Protein AF-A0A2N0NI11-F1 (afdb_monomer)

pLDDT: mean 84.6, std 10.38, range [41.5, 95.44]

Foldseek 3Di:
DDDDDPPDALVNVCVVPVPAWDADPSWIAGPQQRDTWDPPDPVRVVCCCVDPSNVVSVVVVVVVVVVVVVVVVVVVVVVVVVVVVVVVVVVVVVCCVPVVVVVVVVVVVVVCVVCPPFDKDWDWDWDADPVRDIDIDIWIDHPNDTD

Mean predicted aligned error: 16.51 Å

Secondary structure (DSSP, 8-state):
---------HHHHHHHTTTTEEEETTEEEETTT--EE-TTSHHHHHHHHHSHHHHHHHHHHHHHHHHHHHHHHHHHHHHHHHHHHHHHHHHHHHHHHHHHHHHHHHHHHHHHHHHTT---EEEEEEEE-TTS-EEEEEEEEETTEE-

Solvent-accessible surface area (backbone atoms only — not comparable to full-atom values): 8684 Å² total; per-residue (Å²): 132,85,79,82,77,78,86,79,51,63,65,58,54,36,68,77,38,61,93,49,38,48,76,56,96,86,39,41,29,33,72,64,73,71,43,80,48,67,65,90,42,67,66,55,50,52,49,48,69,68,29,69,67,43,51,50,39,49,50,55,52,52,50,53,52,52,52,53,52,51,50,54,52,53,52,52,48,54,53,51,51,54,53,50,52,52,52,52,53,54,52,51,52,51,44,56,66,59,49,46,54,59,51,48,51,52,52,49,51,50,51,49,63,70,48,55,99,50,87,68,49,76,48,78,46,81,48,66,48,100,81,75,43,85,39,79,48,78,42,49,34,47,94,91,44,78,101

Structure (mmCIF, N/CA/C/O backbone):
data_AF-A0A2N0NI11-F1
#
_entry.id   AF-A0A2N0NI11-F1
#
loop_
_atom_site.group_PDB
_atom_site.id
_atom_site.type_symbol
_atom_site.label_atom_id
_atom_site.label_alt_id
_atom_site.label_comp_id
_atom_site.label_asym_id
_atom_site.label_entity_id
_atom_site.label_seq_id
_atom_site.pdbx_PDB_ins_code
_atom_site.Cartn_x
_atom_site.Cartn_y
_atom_site.Cartn_z
_atom_site.occupancy
_atom_site.B_iso_or_equiv
_atom_site.auth_seq_id
_atom_site.auth_comp_id
_atom_site.auth_asym_id
_atom_site.auth_atom_id
_atom_site.pdbx_PDB_model_num
ATOM 1 N N . MET A 1 1 ? 55.320 2.701 -45.768 1.00 41.50 1 MET A N 1
ATOM 2 C CA . MET A 1 1 ? 54.994 1.497 -44.966 1.00 41.50 1 MET A CA 1
ATOM 3 C C . MET A 1 1 ? 53.488 1.266 -44.991 1.00 41.50 1 MET A C 1
ATOM 5 O O . MET A 1 1 ? 52.770 2.219 -44.700 1.00 41.50 1 MET A O 1
ATOM 9 N N . PRO A 1 2 ? 52.981 0.073 -45.345 1.00 45.03 2 PRO A N 1
ATOM 10 C CA . PRO A 1 2 ? 51.548 -0.184 -45.300 1.00 45.03 2 PRO A CA 1
ATOM 11 C C . PRO A 1 2 ? 51.113 -0.324 -43.837 1.00 45.03 2 PRO A C 1
ATOM 13 O O . PRO A 1 2 ? 51.653 -1.141 -43.091 1.00 45.03 2 PRO A O 1
ATOM 16 N N . LYS A 1 3 ? 50.157 0.504 -43.402 1.00 49.84 3 LYS A N 1
ATOM 17 C CA . LYS A 1 3 ? 49.556 0.408 -42.065 1.00 49.84 3 LYS A CA 1
ATOM 18 C C . LYS A 1 3 ? 48.827 -0.937 -41.963 1.00 49.84 3 LYS A C 1
ATOM 20 O O . LYS A 1 3 ? 47.835 -1.136 -42.660 1.00 49.84 3 LYS A O 1
ATOM 25 N N . LYS A 1 4 ? 49.306 -1.850 -41.107 1.00 47.53 4 LYS A N 1
ATOM 26 C CA . LYS A 1 4 ? 48.596 -3.093 -40.755 1.00 47.53 4 LYS A CA 1
ATOM 27 C C . LYS A 1 4 ? 47.184 -2.729 -40.281 1.00 47.53 4 LYS A C 1
ATOM 29 O O . LYS A 1 4 ? 47.028 -2.077 -39.249 1.00 47.53 4 LYS A O 1
ATOM 34 N N . GLN A 1 5 ? 46.166 -3.097 -41.054 1.00 55.72 5 GLN A N 1
ATOM 35 C CA . GLN A 1 5 ? 44.772 -2.868 -40.686 1.00 55.72 5 GLN A CA 1
ATOM 36 C C . GLN A 1 5 ? 44.417 -3.816 -39.534 1.00 55.72 5 GLN A C 1
ATOM 38 O O . GLN A 1 5 ? 44.482 -5.033 -39.688 1.00 55.72 5 GLN A O 1
ATOM 43 N N . LYS A 1 6 ? 44.080 -3.264 -38.359 1.00 58.31 6 LYS A N 1
ATOM 44 C CA . LYS A 1 6 ? 43.499 -4.038 -37.252 1.00 58.31 6 LYS A CA 1
ATOM 45 C C . LYS A 1 6 ? 42.210 -4.686 -37.760 1.00 58.31 6 LYS A C 1
ATOM 47 O O . LYS A 1 6 ? 41.288 -3.974 -38.150 1.00 58.31 6 LYS A O 1
ATOM 52 N N . THR A 1 7 ? 42.142 -6.012 -37.738 1.00 57.16 7 THR A 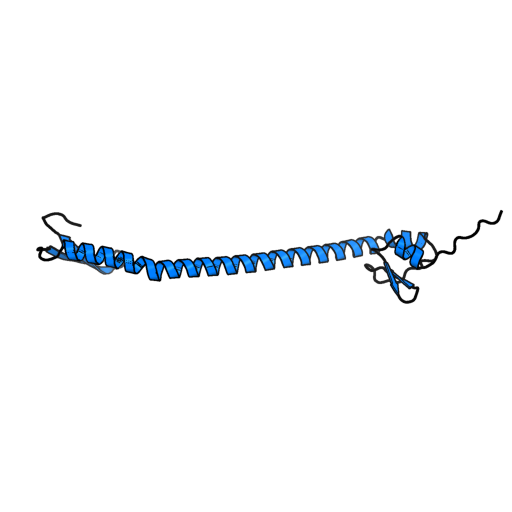N 1
ATOM 53 C CA . THR A 1 7 ? 40.926 -6.783 -38.012 1.00 57.16 7 THR A CA 1
ATOM 54 C C . THR A 1 7 ? 39.908 -6.515 -36.908 1.00 57.16 7 THR A C 1
ATOM 56 O O . THR A 1 7 ? 39.932 -7.146 -35.855 1.00 57.16 7 THR A O 1
ATOM 59 N N . SER A 1 8 ? 39.047 -5.519 -37.113 1.00 67.12 8 SER A N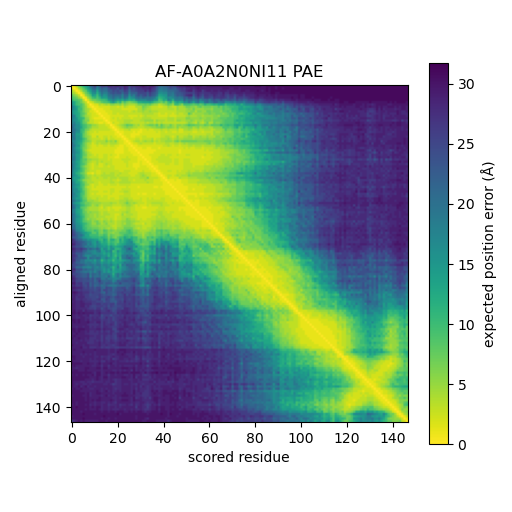 1
ATOM 60 C CA . SER A 1 8 ? 37.891 -5.276 -36.252 1.00 67.12 8 SER A CA 1
ATOM 61 C C . SER A 1 8 ? 36.874 -6.401 -36.429 1.00 67.12 8 SER A C 1
ATOM 63 O O . SER A 1 8 ? 36.586 -6.784 -37.562 1.00 67.12 8 S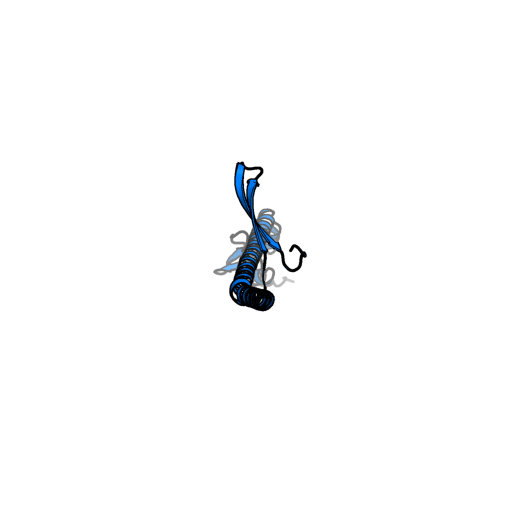ER A O 1
ATOM 65 N N . SER A 1 9 ? 36.310 -6.889 -35.326 1.00 83.38 9 SER A N 1
ATOM 66 C CA . SER A 1 9 ? 35.186 -7.835 -35.297 1.00 83.38 9 SER A CA 1
ATOM 67 C C . SER A 1 9 ? 33.921 -7.167 -34.744 1.00 83.38 9 SER A C 1
ATOM 69 O O . SER A 1 9 ? 34.011 -6.129 -34.082 1.00 83.38 9 SER A O 1
ATOM 71 N N . VAL A 1 10 ? 32.749 -7.779 -34.949 1.00 84.56 10 VAL A N 1
ATOM 72 C CA . VAL A 1 10 ? 31.464 -7.336 -34.359 1.00 84.56 10 VAL A CA 1
ATOM 73 C C . VAL A 1 10 ? 31.607 -7.141 -32.846 1.00 84.56 10 VAL A C 1
ATOM 75 O O . VAL A 1 10 ? 31.226 -6.109 -32.293 1.00 84.56 10 VAL A O 1
ATOM 78 N N . PHE A 1 11 ? 32.258 -8.106 -32.191 1.00 86.25 11 PHE A N 1
ATOM 79 C CA . PHE A 1 11 ? 32.511 -8.110 -30.753 1.00 86.25 11 PHE A CA 1
ATOM 80 C C . PHE A 1 11 ? 33.395 -6.951 -30.288 1.00 86.25 11 PHE A C 1
ATOM 82 O O . PHE A 1 11 ? 33.266 -6.505 -29.153 1.00 86.25 11 PHE A O 1
ATOM 89 N N . THR A 1 12 ? 34.251 -6.415 -31.167 1.00 87.88 12 THR A N 1
ATOM 90 C CA . THR A 1 12 ? 35.046 -5.217 -30.858 1.00 87.88 12 THR A CA 1
ATOM 91 C C . THR A 1 12 ? 34.125 -4.021 -30.612 1.00 87.88 12 THR A C 1
ATOM 93 O O . THR A 1 12 ? 34.302 -3.304 -29.635 1.00 87.88 12 THR A O 1
ATOM 96 N N . ARG A 1 13 ? 33.103 -3.832 -31.459 1.00 86.31 13 ARG A N 1
ATOM 97 C CA . ARG A 1 13 ? 32.121 -2.746 -31.301 1.00 86.31 13 ARG A CA 1
ATOM 98 C C . ARG A 1 13 ? 31.152 -3.002 -30.161 1.00 86.31 13 ARG A C 1
ATOM 100 O O . ARG A 1 13 ? 30.856 -2.082 -29.417 1.00 86.31 13 ARG A O 1
ATOM 107 N N . TYR A 1 14 ? 30.701 -4.238 -29.987 1.00 89.06 14 TYR A N 1
ATOM 108 C CA . TYR A 1 14 ? 29.877 -4.598 -28.836 1.00 89.06 14 TYR A CA 1
ATOM 109 C C . TYR A 1 14 ? 30.581 -4.275 -27.508 1.00 89.06 14 TYR A C 1
ATOM 111 O O . TYR A 1 14 ? 30.000 -3.603 -26.663 1.00 89.06 14 TYR A O 1
ATOM 119 N N . ASN A 1 15 ? 31.853 -4.657 -27.350 1.00 87.31 15 ASN A N 1
ATOM 120 C CA . ASN A 1 15 ? 32.603 -4.372 -26.124 1.00 87.31 15 ASN A CA 1
ATOM 121 C C . ASN A 1 15 ? 32.846 -2.873 -25.893 1.00 87.31 15 ASN A C 1
ATOM 123 O O . ASN A 1 15 ? 32.909 -2.452 -24.742 1.00 87.31 15 ASN A O 1
ATOM 127 N N . GLU A 1 16 ? 32.968 -2.066 -26.953 1.00 88.19 16 GLU A N 1
ATOM 128 C CA . GLU A 1 16 ? 33.080 -0.603 -26.840 1.00 88.19 16 GLU A CA 1
ATOM 129 C C . GLU A 1 16 ? 31.783 0.053 -26.314 1.00 88.19 16 GLU A C 1
ATOM 131 O O . GLU A 1 16 ? 31.848 1.129 -25.725 1.00 88.19 16 GLU A O 1
ATOM 136 N N . TYR A 1 17 ? 30.618 -0.585 -26.491 1.00 86.56 17 TYR A N 1
ATOM 137 C CA . TYR A 1 17 ? 29.293 -0.013 -26.197 1.00 86.56 17 TYR A CA 1
ATOM 138 C C . TYR A 1 17 ? 28.343 -1.059 -25.570 1.00 86.56 17 TYR A C 1
ATOM 140 O O . TYR A 1 17 ? 27.207 -1.244 -26.019 1.00 86.56 17 TYR A O 1
ATOM 148 N N . LYS A 1 18 ? 28.826 -1.756 -24.534 1.00 81.38 18 LYS A N 1
ATOM 149 C CA . LYS A 1 18 ? 28.223 -2.973 -23.954 1.00 81.38 18 LYS A CA 1
ATOM 150 C C . LYS A 1 18 ? 26.755 -2.835 -23.518 1.00 81.38 18 LYS A C 1
ATOM 152 O O . LYS A 1 18 ? 26.005 -3.798 -23.607 1.00 81.38 18 LYS A O 1
ATOM 157 N N . ASP A 1 19 ? 26.333 -1.639 -23.110 1.00 85.56 19 ASP A N 1
ATOM 158 C CA . ASP A 1 19 ? 24.973 -1.378 -22.608 1.00 85.56 19 ASP A CA 1
ATOM 159 C C . ASP A 1 19 ? 23.994 -0.894 -23.695 1.00 85.56 19 ASP A C 1
ATOM 161 O O . ASP A 1 19 ? 22.815 -0.645 -23.429 1.00 85.56 19 ASP A O 1
ATOM 165 N N . ILE A 1 20 ? 24.479 -0.718 -24.928 1.00 89.25 20 ILE A N 1
ATOM 166 C CA . ILE A 1 20 ? 23.713 -0.129 -26.035 1.00 89.25 20 ILE A CA 1
ATOM 167 C C . ILE A 1 20 ? 23.348 -1.165 -27.090 1.00 89.25 20 ILE A C 1
ATOM 169 O O . ILE A 1 20 ? 22.243 -1.118 -27.644 1.00 89.25 20 ILE A O 1
ATOM 173 N N . PHE A 1 21 ? 24.259 -2.095 -27.366 1.00 93.56 21 PHE A N 1
ATOM 174 C CA . PHE A 1 21 ? 24.083 -3.080 -28.423 1.00 93.56 21 PHE A CA 1
ATOM 175 C C . PHE A 1 21 ? 24.016 -4.505 -27.892 1.00 93.56 21 PHE A C 1
ATOM 177 O O . PHE A 1 21 ? 24.554 -4.827 -26.838 1.00 93.56 21 PHE A O 1
ATOM 184 N N . ARG A 1 22 ? 23.408 -5.373 -28.692 1.00 93.56 22 ARG A N 1
ATOM 185 C CA . ARG A 1 22 ? 23.494 -6.829 -28.590 1.00 93.56 22 ARG A CA 1
ATOM 186 C C . ARG A 1 22 ? 23.996 -7.398 -29.915 1.00 93.56 22 ARG A C 1
ATOM 188 O O . ARG A 1 22 ? 23.942 -6.716 -30.941 1.00 93.56 22 ARG A O 1
ATOM 195 N N . VAL A 1 23 ? 24.514 -8.619 -29.886 1.00 92.31 23 VAL A N 1
ATOM 196 C CA . VAL A 1 23 ? 24.999 -9.314 -31.082 1.00 92.31 23 VAL A CA 1
ATOM 197 C C . VAL A 1 23 ? 24.178 -10.573 -31.273 1.00 92.31 23 VAL A C 1
ATOM 199 O O . VAL A 1 23 ? 24.233 -11.451 -30.420 1.00 92.31 23 VAL A O 1
ATOM 202 N N . ASP A 1 24 ? 23.494 -10.658 -32.409 1.00 90.94 24 ASP A N 1
ATOM 203 C CA . ASP A 1 24 ? 22.730 -11.833 -32.830 1.00 90.94 24 ASP A CA 1
ATOM 204 C C . ASP A 1 24 ? 23.253 -12.240 -34.220 1.00 90.94 24 ASP A C 1
ATOM 206 O O . ASP A 1 24 ? 23.343 -11.397 -35.111 1.00 90.94 24 ASP A O 1
ATOM 210 N N . ASP A 1 25 ? 23.688 -13.491 -34.400 1.00 88.00 25 ASP A N 1
ATOM 211 C CA . ASP A 1 25 ? 24.198 -14.035 -35.676 1.00 88.00 25 ASP A CA 1
ATOM 212 C C . ASP A 1 25 ? 25.246 -13.162 -36.400 1.00 88.00 25 ASP A C 1
ATOM 214 O O . ASP A 1 25 ? 25.200 -12.948 -37.611 1.00 88.00 25 ASP A O 1
ATOM 218 N N . ASN A 1 26 ? 26.231 -12.641 -35.656 1.00 87.75 26 ASN A N 1
ATOM 219 C CA . ASN A 1 26 ? 27.258 -11.707 -36.155 1.00 87.75 26 ASN A CA 1
ATOM 220 C C . ASN A 1 26 ? 26.711 -10.366 -36.698 1.00 87.75 26 ASN A C 1
ATOM 222 O O . ASN A 1 26 ? 27.426 -9.631 -37.389 1.00 87.75 26 ASN A O 1
ATOM 226 N N . VAL A 1 27 ? 25.477 -10.004 -36.347 1.00 91.75 27 VAL A N 1
ATOM 227 C CA . VAL A 1 27 ? 24.861 -8.702 -36.621 1.00 91.75 27 VAL A CA 1
ATOM 228 C C . VAL A 1 27 ? 24.774 -7.903 -35.321 1.00 91.75 27 VAL A C 1
ATOM 230 O O . VAL A 1 27 ? 24.407 -8.424 -34.272 1.00 91.75 27 VAL A O 1
ATOM 233 N N . LEU A 1 28 ? 25.139 -6.620 -35.377 1.00 93.56 28 LEU A N 1
ATOM 234 C CA . LEU A 1 28 ? 25.074 -5.715 -34.229 1.00 93.56 28 LEU A CA 1
ATOM 235 C C . LEU A 1 28 ? 23.697 -5.040 -34.195 1.00 93.56 28 LEU A C 1
ATOM 237 O O . LEU A 1 28 ? 23.364 -4.298 -35.116 1.00 93.56 28 LEU A O 1
ATOM 241 N N . PHE A 1 29 ? 22.914 -5.255 -33.141 1.00 95.44 29 PHE A N 1
ATOM 242 C CA . PHE A 1 29 ? 21.588 -4.656 -32.959 1.00 95.44 29 PHE A CA 1
ATOM 243 C C . PHE A 1 29 ? 21.586 -3.633 -31.831 1.00 95.44 29 PHE A C 1
ATOM 245 O O . PHE A 1 29 ? 22.174 -3.864 -30.779 1.00 95.44 29 PHE A O 1
ATOM 252 N N . CYS A 1 30 ? 20.888 -2.512 -32.014 1.00 94.56 30 CYS A N 1
ATOM 253 C CA . CYS A 1 30 ? 20.638 -1.558 -30.932 1.00 94.56 30 CYS A CA 1
ATOM 254 C C . CYS A 1 30 ? 19.483 -2.032 -30.036 1.00 94.56 30 CYS A C 1
ATOM 256 O O . CYS A 1 30 ? 18.400 -2.332 -30.539 1.00 94.56 30 CYS A O 1
ATOM 258 N N . ASN A 1 31 ? 19.675 -2.025 -28.714 1.00 92.62 31 ASN A N 1
ATOM 259 C CA . ASN A 1 31 ? 18.640 -2.411 -27.745 1.00 92.62 31 ASN A CA 1
ATOM 260 C C . ASN A 1 31 ? 17.482 -1.410 -27.652 1.00 92.62 31 ASN A C 1
ATOM 262 O O . ASN A 1 31 ? 16.355 -1.812 -27.382 1.00 92.62 31 ASN A O 1
ATOM 266 N N . TYR A 1 32 ? 17.753 -0.134 -27.925 1.00 92.69 32 TYR A N 1
ATOM 267 C CA . TYR A 1 32 ? 16.772 0.948 -27.826 1.00 92.69 32 TYR A CA 1
ATOM 268 C C . TYR A 1 32 ? 15.991 1.136 -29.130 1.00 92.69 32 TYR A C 1
ATOM 270 O O . TYR A 1 32 ? 14.768 1.202 -29.124 1.00 92.69 32 TYR A O 1
ATOM 278 N N . CYS A 1 33 ? 16.693 1.169 -30.268 1.00 92.19 33 CYS A N 1
ATOM 279 C CA . CYS A 1 33 ? 16.075 1.423 -31.574 1.00 92.19 33 CYS A CA 1
ATOM 280 C C . CYS A 1 33 ? 15.590 0.152 -32.285 1.00 92.19 33 CYS A C 1
ATOM 282 O O . CYS A 1 33 ? 14.916 0.256 -33.307 1.00 92.19 33 CYS A O 1
ATOM 284 N N . ASN A 1 34 ? 15.992 -1.029 -31.802 1.00 90.75 34 ASN A N 1
ATOM 285 C CA . ASN A 1 34 ? 15.688 -2.341 -32.378 1.00 90.75 34 ASN A CA 1
ATOM 286 C C . ASN A 1 34 ? 16.002 -2.474 -33.884 1.00 90.75 34 ASN A C 1
ATOM 288 O O . ASN A 1 34 ? 15.245 -3.074 -34.643 1.00 90.75 34 ASN A O 1
ATOM 292 N N . ILE A 1 35 ? 17.124 -1.896 -34.323 1.00 92.88 35 ILE A N 1
ATOM 293 C CA . ILE A 1 35 ? 17.614 -1.966 -35.708 1.00 92.88 35 ILE A CA 1
ATOM 294 C C . ILE A 1 35 ? 19.034 -2.529 -35.758 1.00 92.88 35 ILE A C 1
ATOM 296 O O . ILE A 1 35 ? 19.812 -2.352 -34.816 1.00 92.88 35 ILE A O 1
ATOM 300 N N . SER A 1 36 ? 19.374 -3.173 -36.875 1.00 93.50 36 SER A N 1
ATOM 301 C CA . SER A 1 36 ? 20.735 -3.619 -37.177 1.00 93.50 36 SER A CA 1
ATOM 302 C C . SER A 1 36 ? 21.623 -2.441 -37.584 1.00 93.50 36 SER A C 1
ATOM 304 O O . SER A 1 36 ? 21.212 -1.607 -38.393 1.00 93.50 36 SER A O 1
ATOM 306 N N . ILE A 1 37 ? 22.855 -2.403 -37.083 1.00 92.81 37 ILE A N 1
ATOM 307 C CA . ILE A 1 37 ? 23.854 -1.367 -37.354 1.00 92.81 37 ILE A CA 1
ATOM 308 C C . ILE A 1 37 ? 25.079 -1.996 -38.021 1.00 92.81 37 ILE A C 1
ATOM 310 O O . ILE A 1 37 ? 25.606 -3.009 -37.559 1.00 92.81 37 ILE A O 1
ATOM 314 N N . ASP A 1 38 ? 25.572 -1.369 -39.093 1.00 92.50 38 ASP A N 1
ATOM 315 C CA . ASP A 1 38 ? 26.837 -1.775 -39.705 1.00 92.50 38 ASP A CA 1
ATOM 316 C C . ASP A 1 38 ? 28.014 -1.415 -38.785 1.00 92.50 38 ASP A C 1
ATOM 318 O O . ASP A 1 38 ? 28.396 -0.253 -38.626 1.00 92.50 38 ASP A O 1
ATOM 322 N N . TRP A 1 39 ? 28.595 -2.444 -38.176 1.00 90.00 39 TRP A N 1
ATOM 323 C CA . TRP A 1 39 ? 29.688 -2.349 -37.213 1.00 90.00 39 TRP A CA 1
ATOM 324 C C . TRP A 1 39 ? 31.064 -2.160 -37.877 1.00 90.00 39 TRP A C 1
ATOM 326 O O . TRP A 1 39 ? 32.032 -1.795 -37.195 1.00 90.00 39 TRP A O 1
ATOM 336 N N . LYS A 1 40 ? 31.176 -2.388 -39.199 1.00 88.19 40 LYS A N 1
ATOM 337 C CA . LYS A 1 40 ? 32.455 -2.349 -39.936 1.00 88.19 40 LYS A CA 1
ATOM 338 C C . LYS A 1 40 ? 33.130 -0.982 -39.840 1.00 88.19 40 LYS A C 1
ATOM 340 O O . LYS A 1 40 ? 34.357 -0.896 -39.780 1.00 88.19 40 LYS A O 1
ATOM 345 N N . ARG A 1 41 ? 32.345 0.099 -39.790 1.00 87.88 41 ARG A N 1
ATOM 346 C CA . ARG A 1 41 ? 32.845 1.472 -39.640 1.00 87.88 41 ARG A CA 1
ATOM 347 C C . ARG A 1 41 ? 32.447 2.042 -38.284 1.00 87.88 41 ARG A C 1
ATOM 349 O O . ARG A 1 41 ? 31.265 2.144 -37.976 1.00 87.88 41 ARG A O 1
ATOM 356 N N . LYS A 1 42 ? 33.438 2.498 -37.503 1.00 87.88 42 LYS A N 1
ATOM 357 C CA . LYS A 1 42 ? 33.191 3.147 -36.201 1.00 87.88 42 LYS A CA 1
ATOM 358 C C . LYS A 1 42 ? 32.243 4.337 -36.324 1.00 87.88 42 LYS A C 1
ATOM 360 O O . LYS A 1 42 ? 31.328 4.474 -35.527 1.00 87.88 42 LYS A O 1
ATOM 365 N N . SER A 1 43 ? 32.450 5.163 -37.349 1.00 89.56 43 SER A N 1
ATOM 366 C CA . SER A 1 43 ? 31.653 6.365 -37.589 1.00 89.56 43 SER A CA 1
ATOM 367 C C . SER A 1 43 ? 30.167 6.064 -37.775 1.00 89.56 43 SER A C 1
ATOM 369 O O . SER A 1 43 ? 29.345 6.860 -37.341 1.00 89.56 43 SER A O 1
ATOM 371 N N . THR A 1 44 ? 29.806 4.919 -38.364 1.00 91.25 44 THR A N 1
ATOM 372 C CA . THR A 1 44 ? 28.404 4.495 -38.497 1.00 91.25 44 THR A CA 1
ATOM 373 C C . THR A 1 44 ? 27.776 4.237 -37.128 1.00 91.25 44 THR A C 1
ATOM 375 O O . THR A 1 44 ? 26.683 4.727 -36.852 1.00 91.25 44 THR A O 1
ATOM 378 N N . VAL A 1 45 ? 28.490 3.521 -36.256 1.00 91.00 45 VAL A N 1
ATOM 379 C CA . VAL A 1 45 ? 28.057 3.227 -34.881 1.00 91.00 45 VAL A CA 1
ATOM 380 C C . VAL A 1 45 ? 27.967 4.516 -34.056 1.00 91.00 45 VAL A C 1
ATOM 382 O O . VAL A 1 45 ? 26.950 4.771 -33.418 1.00 91.00 45 VAL A O 1
ATOM 385 N N . ASP A 1 46 ? 28.984 5.378 -34.140 1.00 92.31 46 ASP A N 1
ATOM 386 C CA . ASP A 1 46 ? 29.010 6.667 -33.440 1.00 92.31 46 ASP A CA 1
ATOM 387 C C . ASP A 1 46 ? 27.878 7.598 -33.893 1.00 92.31 46 ASP A C 1
ATOM 389 O O . ASP A 1 46 ? 27.220 8.230 -33.065 1.00 92.31 46 ASP A O 1
ATOM 393 N N . ASN A 1 47 ? 27.626 7.682 -35.202 1.00 93.94 47 ASN A N 1
ATOM 394 C CA . ASN A 1 47 ? 26.547 8.502 -35.748 1.00 93.94 47 ASN A CA 1
ATOM 395 C C . ASN A 1 47 ? 25.175 7.968 -35.338 1.00 93.94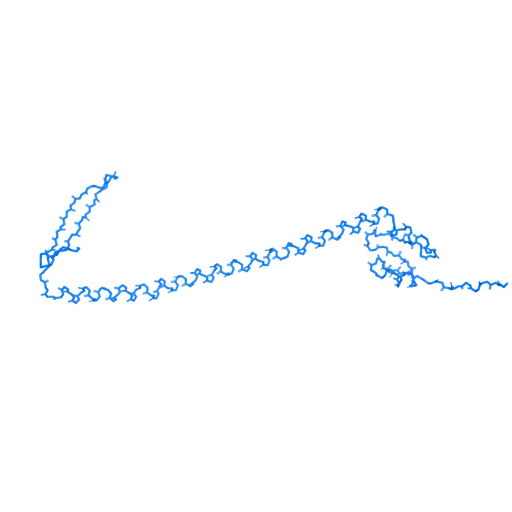 47 ASN A C 1
ATOM 397 O O . ASN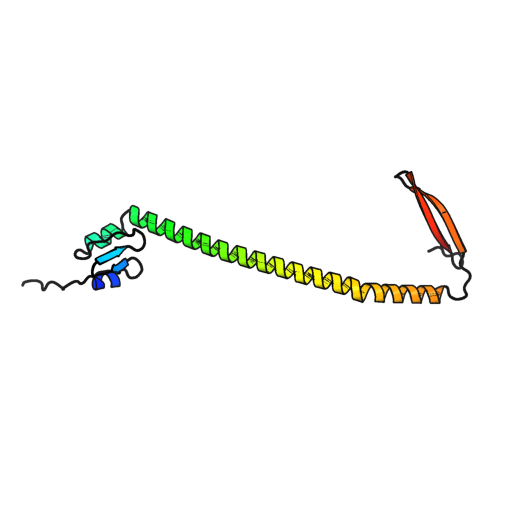 A 1 47 ? 24.282 8.763 -35.053 1.00 93.94 47 ASN A O 1
ATOM 401 N N . HIS A 1 48 ? 25.006 6.645 -35.259 1.00 93.56 48 HIS A N 1
ATOM 402 C CA . HIS A 1 48 ? 23.787 6.049 -34.727 1.00 93.56 48 HIS A CA 1
ATOM 403 C C . HIS A 1 48 ? 23.546 6.477 -33.272 1.00 93.56 48 HIS A C 1
ATOM 405 O O . HIS A 1 48 ? 22.478 7.013 -32.977 1.00 93.56 48 HIS A O 1
ATOM 411 N N . CYS A 1 49 ? 24.544 6.331 -32.392 1.00 92.12 49 CYS A N 1
ATOM 412 C CA . CYS A 1 49 ? 24.432 6.713 -30.978 1.00 92.12 49 CYS A CA 1
ATOM 413 C C . CYS A 1 49 ? 24.144 8.211 -30.784 1.00 92.12 49 CYS A C 1
ATOM 415 O O . CYS A 1 49 ? 23.483 8.603 -29.826 1.00 92.12 49 CYS A O 1
ATOM 417 N N . LYS A 1 50 ? 24.631 9.061 -31.696 1.00 93.69 50 LYS A N 1
ATOM 418 C CA . LYS A 1 50 ? 24.397 10.516 -31.678 1.00 93.69 50 LYS A CA 1
ATOM 419 C C . LYS A 1 50 ? 23.120 10.944 -32.404 1.00 93.69 50 LYS A C 1
ATOM 421 O O . LYS A 1 50 ? 22.765 12.121 -32.355 1.00 93.69 50 LYS A O 1
ATOM 426 N N . SER A 1 51 ? 22.442 10.031 -33.098 1.00 95.25 51 SER A N 1
ATOM 427 C CA . SER A 1 51 ? 21.229 10.357 -33.846 1.00 95.25 51 SER A CA 1
ATOM 428 C C . SER A 1 51 ? 20.102 10.780 -32.901 1.00 95.25 51 SER A C 1
ATOM 430 O O . SER A 1 51 ? 19.935 10.212 -31.821 1.00 95.25 51 SER A O 1
ATOM 432 N N . GLN A 1 52 ? 19.290 11.758 -33.318 1.00 93.50 52 GLN A N 1
ATOM 433 C CA . GLN A 1 52 ? 18.147 12.224 -32.520 1.00 93.50 52 GLN A CA 1
ATOM 434 C C . GLN A 1 52 ? 17.197 11.080 -32.160 1.00 93.50 52 GLN A C 1
ATOM 436 O O . GLN A 1 52 ? 16.746 11.002 -31.022 1.00 93.50 52 GLN A O 1
ATOM 441 N N . LYS A 1 53 ? 16.955 10.162 -33.106 1.00 93.38 53 LYS A N 1
ATOM 442 C CA . LYS A 1 53 ? 16.112 8.983 -32.890 1.00 93.38 53 LYS A CA 1
ATOM 443 C C . LYS A 1 53 ? 16.609 8.145 -31.710 1.00 93.38 53 LYS A C 1
ATOM 445 O O . LYS A 1 53 ? 15.846 7.895 -30.787 1.00 93.38 53 LYS A O 1
ATOM 450 N N . HIS A 1 54 ? 17.894 7.786 -31.701 1.00 92.62 54 HIS A N 1
ATOM 451 C CA . HIS A 1 54 ? 18.476 7.005 -30.610 1.00 92.62 54 HIS A CA 1
ATOM 452 C C . HIS A 1 54 ? 18.355 7.715 -29.258 1.00 92.62 54 HIS A C 1
ATOM 454 O O . HIS A 1 54 ? 17.953 7.109 -28.269 1.00 92.62 54 HIS A O 1
ATOM 460 N N . VAL A 1 55 ? 18.654 9.015 -29.214 1.00 93.94 55 VAL A N 1
ATOM 461 C CA . VAL A 1 55 ? 18.569 9.805 -27.977 1.00 93.94 55 VAL A CA 1
ATOM 462 C C . VAL A 1 55 ? 17.138 9.852 -27.431 1.00 93.94 55 VAL A C 1
ATOM 464 O O . VAL A 1 55 ? 16.952 9.759 -26.216 1.00 93.94 55 VAL A O 1
ATOM 467 N N . ILE A 1 56 ? 16.137 9.988 -28.305 1.00 93.88 56 ILE A N 1
ATOM 468 C CA . ILE A 1 56 ? 14.720 9.976 -27.925 1.00 93.88 56 ILE A CA 1
ATOM 469 C C . ILE A 1 56 ? 14.333 8.597 -27.377 1.00 93.88 56 ILE A C 1
ATOM 471 O O . ILE A 1 56 ? 13.848 8.523 -26.250 1.00 93.88 56 ILE A O 1
ATOM 475 N N . ASP A 1 57 ? 14.632 7.519 -28.106 1.00 91.25 57 ASP A N 1
ATOM 476 C CA . ASP A 1 57 ? 14.284 6.146 -27.707 1.00 91.25 57 ASP A CA 1
ATOM 477 C C . ASP A 1 57 ? 14.901 5.775 -26.343 1.00 91.25 57 ASP A C 1
ATOM 479 O O . ASP A 1 57 ? 14.226 5.225 -25.468 1.00 91.25 57 ASP A O 1
ATOM 483 N N . VAL A 1 58 ? 16.168 6.147 -26.114 1.00 92.25 58 VAL A N 1
ATOM 484 C CA . VAL A 1 58 ? 16.856 5.942 -24.826 1.00 92.25 58 VAL A CA 1
ATOM 485 C C . VAL A 1 58 ? 16.153 6.684 -23.690 1.00 92.25 58 VAL A C 1
ATOM 487 O O . VAL A 1 58 ? 15.984 6.124 -22.603 1.00 92.25 58 VAL A O 1
ATOM 490 N N . ARG A 1 59 ? 15.753 7.945 -23.905 1.00 91.12 59 ARG A N 1
ATOM 491 C CA . ARG A 1 59 ? 15.037 8.731 -22.887 1.00 91.12 59 ARG A CA 1
ATOM 492 C C . ARG A 1 59 ? 13.679 8.114 -22.579 1.00 91.12 59 ARG A C 1
ATOM 494 O O . ARG A 1 59 ? 13.395 7.861 -21.411 1.00 91.12 59 ARG A O 1
ATOM 501 N N . SER A 1 60 ? 12.894 7.795 -23.604 1.00 88.88 60 SER A N 1
ATOM 502 C CA . SER A 1 60 ? 11.567 7.199 -23.440 1.00 88.88 60 SER A CA 1
ATOM 503 C C . SER A 1 60 ? 11.618 5.864 -22.694 1.00 88.88 60 SER A C 1
ATOM 505 O O . SER A 1 60 ? 10.795 5.620 -21.814 1.00 88.88 60 SER A O 1
ATOM 507 N N . GLN A 1 61 ? 12.607 5.009 -22.974 1.00 87.75 61 GLN A N 1
ATOM 508 C CA . GLN A 1 61 ? 12.729 3.728 -22.276 1.00 87.75 61 GLN A CA 1
ATOM 509 C C . GLN A 1 61 ? 13.163 3.894 -20.811 1.00 87.75 61 GLN A C 1
ATOM 511 O O . GLN A 1 61 ? 12.601 3.235 -19.933 1.00 87.75 61 GLN A O 1
ATOM 516 N N . LYS A 1 62 ? 14.098 4.811 -20.521 1.00 87.75 62 LYS A N 1
ATOM 517 C CA . LYS A 1 62 ? 14.494 5.148 -19.140 1.00 87.75 62 LYS A CA 1
ATOM 518 C C . LYS A 1 62 ? 13.335 5.738 -18.338 1.00 87.75 62 LYS A C 1
ATOM 520 O O . LYS A 1 62 ? 13.144 5.379 -17.179 1.00 87.75 62 LYS A O 1
ATOM 525 N N . GLU A 1 63 ? 12.533 6.609 -18.944 1.00 88.12 63 GLU A N 1
ATOM 526 C CA . GLU A 1 63 ? 11.336 7.171 -18.310 1.00 88.12 63 GLU A CA 1
ATOM 527 C C . GLU A 1 63 ? 10.299 6.094 -17.984 1.00 88.12 63 GLU A C 1
ATOM 529 O O . GLU A 1 63 ? 9.765 6.081 -16.875 1.00 88.12 63 GLU A O 1
ATOM 534 N N . SER A 1 64 ? 10.042 5.164 -18.907 1.00 83.88 64 SER A N 1
ATOM 535 C CA . SER A 1 64 ? 9.151 4.026 -18.659 1.00 83.88 64 SER A CA 1
ATOM 536 C C . SER A 1 64 ? 9.650 3.146 -17.510 1.00 83.88 64 SER A C 1
ATOM 538 O O . SER A 1 64 ? 8.865 2.805 -16.628 1.00 83.88 64 SER A O 1
ATOM 540 N N . GLN A 1 65 ? 10.953 2.846 -17.450 1.00 81.25 65 GLN A N 1
ATOM 541 C CA . GLN A 1 65 ? 11.543 2.091 -16.336 1.00 81.25 65 GLN A CA 1
ATOM 542 C C . GLN A 1 65 ? 11.394 2.822 -14.993 1.00 81.25 65 GLN A C 1
ATOM 544 O O . GLN A 1 65 ? 10.993 2.209 -14.004 1.00 81.25 65 GLN A O 1
ATOM 549 N N . ASN A 1 66 ? 11.646 4.133 -14.958 1.00 81.31 66 ASN A N 1
ATOM 550 C CA . ASN A 1 66 ? 11.474 4.943 -13.750 1.00 81.31 66 ASN A CA 1
ATOM 551 C C . ASN A 1 66 ? 10.013 4.960 -13.274 1.00 81.31 66 ASN A C 1
ATOM 553 O O . ASN A 1 66 ? 9.755 4.813 -12.079 1.00 81.31 66 ASN A O 1
ATOM 557 N N . LYS A 1 67 ? 9.047 5.082 -14.196 1.00 80.50 67 LYS A N 1
ATOM 558 C CA . LYS A 1 67 ? 7.610 5.023 -13.874 1.00 80.50 67 LYS A CA 1
ATOM 559 C C . LYS A 1 67 ? 7.223 3.673 -13.261 1.00 80.50 67 LYS A C 1
ATOM 561 O O . LYS A 1 67 ? 6.528 3.646 -12.249 1.00 80.50 67 LYS A O 1
ATOM 566 N N . THR A 1 68 ? 7.707 2.559 -13.815 1.00 75.31 68 THR A N 1
ATOM 567 C CA . THR A 1 68 ? 7.448 1.213 -13.271 1.00 75.31 68 THR A CA 1
ATOM 568 C C . THR A 1 68 ? 8.064 1.013 -11.882 1.00 75.31 68 THR A C 1
ATOM 570 O O . THR A 1 68 ? 7.425 0.424 -11.005 1.00 75.31 68 THR A O 1
ATOM 573 N N . GLN A 1 69 ? 9.274 1.532 -11.645 1.00 77.00 69 GLN A N 1
ATOM 574 C CA . GLN A 1 69 ? 9.918 1.477 -10.327 1.00 77.00 69 GLN A CA 1
ATOM 575 C C . GLN A 1 69 ? 9.132 2.281 -9.282 1.00 77.00 69 GLN A C 1
ATOM 577 O O . GLN A 1 69 ? 8.864 1.769 -8.194 1.00 77.00 69 GLN A O 1
ATOM 582 N N . GLN A 1 70 ? 8.688 3.497 -9.623 1.00 76.31 70 GLN A N 1
ATOM 583 C CA . GLN A 1 70 ? 7.846 4.302 -8.731 1.00 76.31 70 GLN A CA 1
ATOM 584 C C . GLN A 1 70 ? 6.503 3.622 -8.432 1.00 76.31 70 GLN A C 1
ATOM 586 O O . GLN A 1 70 ? 6.070 3.607 -7.281 1.00 76.31 70 GLN A O 1
ATOM 591 N N . LEU A 1 71 ? 5.873 2.999 -9.433 1.00 82.75 71 LEU A N 1
ATOM 592 C CA . LEU A 1 71 ? 4.610 2.278 -9.250 1.00 82.75 71 LEU A CA 1
ATOM 593 C C . LEU A 1 71 ? 4.758 1.093 -8.279 1.00 82.75 71 LEU A C 1
ATOM 595 O O . LEU A 1 71 ? 3.911 0.894 -7.410 1.00 82.75 71 LEU A O 1
ATOM 599 N N . THR A 1 72 ? 5.856 0.339 -8.384 1.00 83.19 72 THR A N 1
ATOM 600 C CA . THR A 1 72 ? 6.158 -0.788 -7.481 1.00 83.19 72 THR A CA 1
ATOM 601 C C . THR A 1 72 ? 6.337 -0.327 -6.030 1.00 83.19 72 THR A C 1
ATOM 603 O O . THR A 1 72 ? 5.820 -0.964 -5.107 1.00 83.19 72 THR A O 1
ATOM 606 N N . LEU A 1 73 ? 7.027 0.801 -5.819 1.00 84.25 73 LEU A N 1
ATOM 607 C CA . LEU A 1 73 ? 7.233 1.379 -4.488 1.00 84.25 73 LEU A CA 1
ATOM 608 C C . LEU A 1 73 ? 5.909 1.828 -3.856 1.00 84.25 73 LEU A C 1
ATOM 610 O O . LEU A 1 73 ? 5.611 1.433 -2.730 1.00 84.25 73 LEU A O 1
ATOM 614 N N . LEU A 1 74 ? 5.099 2.587 -4.602 1.00 86.75 74 LEU A N 1
ATOM 615 C CA . LEU A 1 74 ? 3.793 3.072 -4.144 1.00 86.75 74 LEU A CA 1
ATOM 616 C C . LEU A 1 74 ? 2.848 1.917 -3.793 1.00 86.75 74 LEU A C 1
ATOM 618 O O . LEU A 1 74 ? 2.187 1.943 -2.758 1.00 86.75 74 LEU A O 1
ATOM 622 N N . CYS A 1 75 ? 2.818 0.869 -4.618 1.00 82.50 75 CYS A N 1
ATOM 623 C CA . CYS A 1 75 ? 1.987 -0.304 -4.359 1.00 82.50 75 CYS A CA 1
ATOM 624 C C . CYS A 1 75 ? 2.426 -1.042 -3.080 1.00 82.50 75 CYS A C 1
ATOM 626 O O . CYS A 1 75 ? 1.592 -1.419 -2.257 1.00 82.50 75 CYS A O 1
ATOM 628 N N . THR A 1 76 ? 3.737 -1.183 -2.860 1.00 87.12 76 THR A N 1
ATOM 629 C CA . THR A 1 76 ? 4.281 -1.811 -1.644 1.00 87.12 76 THR A CA 1
ATOM 630 C C . THR A 1 76 ? 3.953 -0.994 -0.392 1.00 87.12 76 THR A C 1
ATOM 632 O O . THR A 1 76 ? 3.569 -1.564 0.632 1.00 87.12 76 THR A O 1
ATOM 635 N N . GLN A 1 77 ? 4.051 0.337 -0.478 1.00 89.44 77 GLN A N 1
ATOM 636 C CA . GLN A 1 77 ? 3.670 1.250 0.602 1.00 89.44 77 GLN A CA 1
ATOM 637 C C . GLN A 1 77 ? 2.183 1.115 0.945 1.00 89.44 77 GLN A C 1
ATOM 639 O O . GLN A 1 77 ? 1.863 0.851 2.103 1.00 89.44 77 GLN A O 1
ATOM 644 N N . ALA A 1 78 ? 1.293 1.153 -0.049 1.00 89.94 78 ALA A N 1
ATOM 645 C CA . ALA A 1 78 ? -0.148 1.006 0.166 1.00 89.94 78 ALA A CA 1
ATOM 646 C C . ALA A 1 78 ? -0.518 -0.330 0.843 1.00 89.94 78 ALA A C 1
ATOM 648 O O . ALA A 1 78 ? -1.357 -0.379 1.748 1.00 89.94 78 ALA A O 1
ATOM 649 N N . VAL A 1 79 ? 0.142 -1.429 0.457 1.00 90.06 79 VAL A N 1
ATOM 650 C CA . VAL A 1 79 ? -0.039 -2.736 1.113 1.00 90.06 79 VAL A CA 1
ATOM 651 C C . VAL A 1 79 ? 0.459 -2.700 2.559 1.00 90.06 79 VAL A C 1
ATOM 653 O O . VAL A 1 79 ? -0.189 -3.260 3.445 1.00 90.06 79 VAL A O 1
ATOM 656 N N . SER A 1 80 ? 1.600 -2.057 2.818 1.00 88.19 80 SER A N 1
ATOM 657 C CA . SER A 1 80 ? 2.147 -1.936 4.173 1.00 88.19 80 SER A CA 1
ATOM 658 C C . SER A 1 80 ? 1.241 -1.115 5.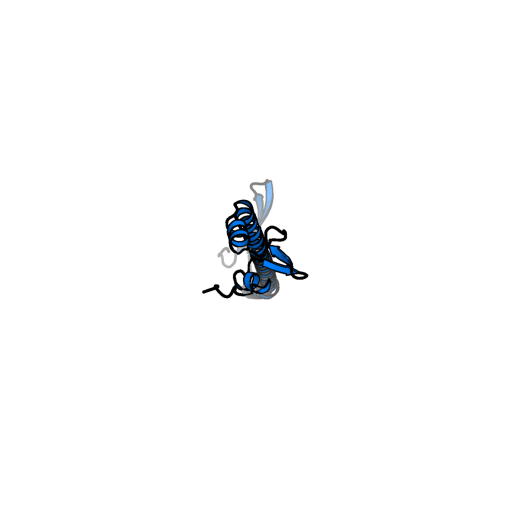098 1.00 88.19 80 SER A C 1
ATOM 660 O O . SER A 1 80 ? 0.997 -1.526 6.231 1.00 88.19 80 SER A O 1
ATOM 662 N N . GLU A 1 81 ? 0.665 -0.024 4.592 1.00 91.00 81 GLU A N 1
ATOM 663 C CA . GLU A 1 81 ? -0.286 0.824 5.314 1.00 91.00 81 GLU A CA 1
ATOM 664 C C . GLU A 1 81 ? -1.584 0.073 5.611 1.00 91.00 81 GLU A C 1
ATOM 666 O O . GLU A 1 81 ? -2.048 0.071 6.749 1.00 91.00 81 GLU A O 1
ATOM 671 N N . SER A 1 82 ? -2.114 -0.664 4.631 1.00 91.62 82 SER A N 1
ATOM 672 C CA . SER A 1 82 ? -3.311 -1.493 4.820 1.00 91.62 82 SER A CA 1
ATOM 673 C C . SER A 1 82 ? -3.105 -2.556 5.906 1.00 91.62 82 SER A C 1
ATOM 675 O O . SER A 1 82 ? -3.973 -2.773 6.751 1.00 91.62 82 SER A O 1
ATOM 677 N N . LYS A 1 83 ? -1.932 -3.206 5.928 1.00 91.75 83 LYS A N 1
ATOM 678 C CA . LYS A 1 83 ? -1.581 -4.177 6.979 1.00 91.75 83 LYS A CA 1
ATOM 679 C C . LYS A 1 83 ? -1.444 -3.514 8.348 1.00 91.75 83 LYS A C 1
ATOM 681 O O . LYS A 1 83 ? -1.891 -4.089 9.337 1.00 91.75 83 LYS A O 1
ATOM 686 N N . LYS A 1 84 ? -0.843 -2.321 8.414 1.00 92.00 84 LYS A N 1
ATOM 687 C CA . LYS A 1 84 ? -0.723 -1.547 9.655 1.00 92.00 84 LYS A CA 1
ATOM 688 C C . LYS A 1 84 ? -2.101 -1.203 10.223 1.00 92.00 84 LYS A C 1
ATOM 690 O O . LYS A 1 84 ? -2.327 -1.451 11.404 1.00 92.00 84 LYS A O 1
ATOM 695 N N . GLN A 1 85 ? -3.020 -0.726 9.382 1.00 88.44 85 GLN A N 1
ATOM 696 C CA . GLN A 1 85 ? -4.387 -0.403 9.796 1.00 88.44 85 GLN A CA 1
ATOM 697 C C . GLN A 1 85 ? -5.098 -1.623 10.396 1.00 88.44 85 GLN A C 1
ATOM 699 O O . GLN A 1 85 ? -5.672 -1.536 11.476 1.00 88.44 85 GLN A O 1
ATOM 704 N N . LEU A 1 86 ? -4.982 -2.786 9.748 1.00 89.06 86 LEU A N 1
ATOM 705 C CA . LEU A 1 86 ? -5.589 -4.028 10.236 1.00 89.06 86 LEU A CA 1
ATOM 706 C C . LEU A 1 86 ? -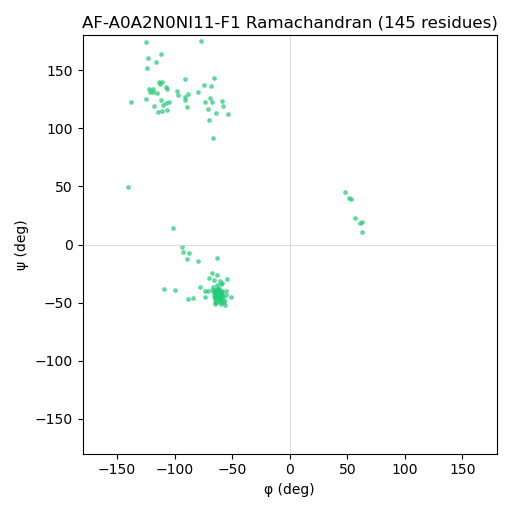5.055 -4.416 11.626 1.00 89.06 86 LEU A C 1
ATOM 708 O O . LEU A 1 86 ? -5.829 -4.784 12.509 1.00 89.06 86 LEU A O 1
ATOM 712 N N . ILE A 1 87 ? -3.741 -4.298 11.843 1.00 88.75 87 ILE A N 1
ATOM 713 C CA . ILE A 1 87 ? -3.122 -4.570 13.149 1.00 88.75 87 ILE A CA 1
ATOM 714 C C . ILE A 1 87 ? -3.658 -3.603 14.211 1.00 88.75 87 ILE A C 1
ATOM 716 O O . ILE A 1 87 ? -4.020 -4.034 15.309 1.00 88.75 87 ILE A O 1
ATOM 720 N N . GLU A 1 88 ? -3.731 -2.306 13.908 1.00 87.19 88 GLU A N 1
ATOM 721 C CA . GLU A 1 88 ? -4.246 -1.294 14.838 1.00 87.19 88 GLU A CA 1
ATOM 722 C C . GLU A 1 88 ? -5.711 -1.567 15.215 1.00 87.19 88 GLU A C 1
ATOM 724 O O . GLU A 1 88 ? -6.041 -1.599 16.408 1.00 87.19 88 GLU A O 1
ATOM 729 N N . ASP A 1 89 ? -6.555 -1.881 14.230 1.00 86.69 89 ASP A N 1
ATOM 730 C CA . ASP A 1 89 ? -7.967 -2.215 14.431 1.00 86.69 89 ASP A CA 1
ATOM 731 C C . ASP A 1 89 ? -8.129 -3.465 15.310 1.00 86.69 89 ASP A C 1
ATOM 733 O O . ASP A 1 89 ? -8.896 -3.470 16.281 1.00 86.69 89 ASP A O 1
ATOM 737 N N . GLN A 1 90 ? -7.350 -4.517 15.040 1.00 83.50 90 GLN A N 1
ATOM 738 C CA . GLN A 1 90 ? -7.359 -5.741 15.843 1.00 83.50 90 GLN A CA 1
ATOM 739 C C . GLN A 1 90 ? -6.941 -5.467 17.298 1.00 83.50 90 GLN A C 1
ATOM 741 O O . GLN A 1 90 ? -7.539 -5.997 18.239 1.00 83.50 90 GLN A O 1
ATOM 746 N N . THR A 1 91 ? -5.953 -4.594 17.502 1.00 82.06 91 THR A N 1
ATOM 747 C CA . THR A 1 91 ? -5.476 -4.210 18.838 1.00 82.06 91 THR A CA 1
ATOM 748 C C . THR A 1 91 ? -6.536 -3.413 19.610 1.00 82.06 91 THR A C 1
ATOM 750 O O . THR A 1 91 ? -6.715 -3.616 20.816 1.00 82.06 91 THR A O 1
ATOM 753 N N . PHE A 1 92 ? -7.272 -2.524 18.935 1.00 83.94 92 PHE A N 1
ATOM 754 C CA . PHE A 1 92 ? -8.370 -1.760 19.532 1.00 83.94 92 PHE A CA 1
ATOM 755 C C . PHE A 1 92 ? -9.527 -2.666 19.973 1.00 83.94 92 PHE A C 1
ATOM 757 O O . PHE A 1 92 ? -10.017 -2.543 21.101 1.00 83.94 92 PHE A O 1
ATOM 764 N N . LEU A 1 93 ? -9.923 -3.620 19.126 1.00 80.69 93 LEU A N 1
ATOM 765 C CA . LEU A 1 93 ? -10.978 -4.583 19.449 1.00 80.69 93 LEU A CA 1
ATOM 766 C C . LEU A 1 93 ? -10.607 -5.457 20.652 1.00 80.69 93 LEU A C 1
ATOM 768 O O . LEU A 1 93 ? -11.416 -5.605 21.568 1.00 80.69 93 LEU A O 1
ATOM 772 N N . LEU A 1 94 ? -9.366 -5.951 20.712 1.00 77.88 94 LEU A N 1
ATOM 773 C CA . LEU A 1 94 ? -8.861 -6.716 21.858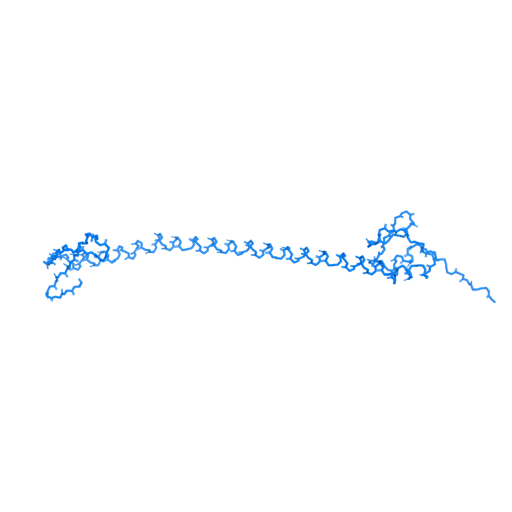 1.00 77.88 94 LEU A CA 1
ATOM 774 C C . LEU A 1 94 ? -8.902 -5.911 23.163 1.00 77.88 94 LEU A C 1
ATOM 776 O O . LEU A 1 94 ? -9.317 -6.432 24.201 1.00 77.88 94 LEU A O 1
ATOM 780 N N . LYS A 1 95 ? -8.523 -4.626 23.127 1.00 75.12 95 LYS A N 1
ATOM 781 C CA . LYS A 1 95 ? -8.645 -3.737 24.294 1.00 75.12 95 LYS A CA 1
ATOM 782 C C . LYS A 1 95 ? -10.102 -3.573 24.715 1.00 75.12 95 LYS A C 1
ATOM 784 O O . LYS A 1 95 ? -10.408 -3.706 25.898 1.00 75.12 95 LYS A O 1
ATOM 789 N N . LYS A 1 96 ? -11.013 -3.335 23.770 1.00 78.12 96 LYS A N 1
ATOM 790 C CA . LYS A 1 96 ? -12.445 -3.204 24.068 1.00 78.12 96 LYS A CA 1
ATOM 791 C C . LYS A 1 96 ? -13.024 -4.484 24.676 1.00 78.12 96 LYS A C 1
ATOM 793 O O . LYS A 1 96 ? -13.835 -4.393 25.589 1.00 78.12 96 LYS A O 1
ATOM 798 N N . GLN A 1 97 ? -12.597 -5.653 24.204 1.00 78.06 97 GLN A N 1
ATOM 799 C CA . GLN A 1 97 ? -13.138 -6.934 24.651 1.00 78.06 97 GLN A CA 1
ATOM 800 C C . GLN A 1 97 ? -12.592 -7.384 26.011 1.00 78.06 97 GLN A C 1
ATOM 802 O O . GLN A 1 97 ? -13.350 -7.921 26.808 1.00 78.06 97 GLN A O 1
ATOM 807 N N . ASN A 1 98 ? -11.314 -7.134 26.308 1.00 77.75 98 ASN A N 1
ATOM 808 C CA . ASN A 1 98 ? -10.691 -7.643 27.537 1.00 77.75 98 ASN A CA 1
ATOM 809 C C . ASN A 1 98 ? -10.613 -6.597 28.655 1.00 77.75 98 ASN A C 1
ATOM 811 O O . ASN A 1 98 ? -10.815 -6.913 29.826 1.00 77.75 98 ASN A O 1
ATOM 815 N N . TYR A 1 99 ? -10.311 -5.342 28.319 1.00 78.75 99 TYR A N 1
ATOM 816 C CA . TYR A 1 99 ? -10.071 -4.308 29.325 1.00 78.75 99 TYR A CA 1
ATOM 817 C C . TYR A 1 99 ? -11.376 -3.681 29.814 1.00 78.75 99 TYR A C 1
ATOM 819 O O . TYR A 1 99 ? -11.578 -3.553 31.023 1.00 78.75 99 TYR A O 1
ATOM 827 N N . LEU A 1 100 ? -12.283 -3.336 28.893 1.00 81.00 100 LEU A N 1
ATOM 828 C CA . LEU A 1 100 ? -13.511 -2.609 29.223 1.00 81.00 100 LEU A CA 1
ATOM 829 C C . LEU A 1 100 ? -14.426 -3.376 30.197 1.00 81.00 100 LEU A C 1
ATOM 831 O O . LEU A 1 100 ? -14.837 -2.766 31.184 1.00 81.00 100 LEU A O 1
ATOM 835 N N . PRO A 1 101 ? -14.698 -4.686 30.004 1.00 86.56 101 PRO A N 1
ATOM 836 C CA . PRO A 1 101 ? -15.514 -5.446 30.948 1.00 86.56 101 PRO A CA 1
ATOM 837 C C . PRO A 1 101 ? -14.872 -5.510 32.331 1.00 86.56 101 PRO A C 1
ATOM 839 O O . PRO A 1 101 ? -15.536 -5.254 33.324 1.00 86.56 101 PRO A O 1
ATOM 842 N N . SER A 1 102 ? -13.553 -5.718 32.401 1.00 84.69 102 SER A N 1
ATOM 843 C CA . SER A 1 102 ? -12.844 -5.785 33.684 1.00 84.69 102 SER A CA 1
ATOM 844 C C . SER A 1 102 ? -12.901 -4.470 34.476 1.00 84.69 102 SER A C 1
ATOM 846 O O . SER A 1 102 ? -12.966 -4.485 35.704 1.00 84.69 102 SER A O 1
ATOM 848 N N . ILE A 1 103 ? -12.875 -3.322 33.788 1.00 86.44 103 ILE A N 1
ATOM 849 C CA . ILE A 1 103 ? -13.021 -2.001 34.409 1.00 86.44 103 ILE A CA 1
ATOM 850 C C . ILE A 1 103 ? -14.471 -1.779 34.832 1.00 86.44 103 ILE A C 1
ATOM 852 O O . ILE A 1 103 ? -14.710 -1.348 35.961 1.00 86.44 103 ILE A O 1
ATOM 856 N N . PHE A 1 104 ? -15.430 -2.111 33.964 1.00 87.69 104 PHE A N 1
ATOM 857 C CA . PHE A 1 104 ? -16.852 -2.020 34.280 1.00 87.69 104 PHE A CA 1
ATOM 858 C C . PHE A 1 104 ? -17.202 -2.854 35.515 1.00 87.69 104 PHE A C 1
ATOM 860 O O . PHE A 1 104 ? -17.781 -2.318 36.454 1.00 87.69 104 PHE A O 1
ATOM 867 N N . ASP A 1 105 ? -16.770 -4.114 35.569 1.00 89.81 105 ASP A N 1
ATOM 868 C CA . ASP A 1 105 ? -17.022 -5.014 36.693 1.00 89.81 105 ASP A CA 1
ATOM 869 C C . ASP A 1 105 ? -16.419 -4.476 37.992 1.00 89.81 105 ASP A C 1
ATOM 871 O O . ASP A 1 105 ? -17.073 -4.497 39.033 1.00 89.81 105 ASP A O 1
ATOM 875 N N . LYS A 1 106 ? -15.202 -3.920 37.949 1.00 90.44 106 LYS A N 1
ATOM 876 C CA . LYS A 1 106 ? -14.586 -3.274 39.121 1.00 90.44 106 LYS A CA 1
ATOM 877 C C . LYS A 1 106 ? -15.411 -2.091 39.622 1.00 90.44 106 LYS A C 1
ATOM 879 O O . LYS A 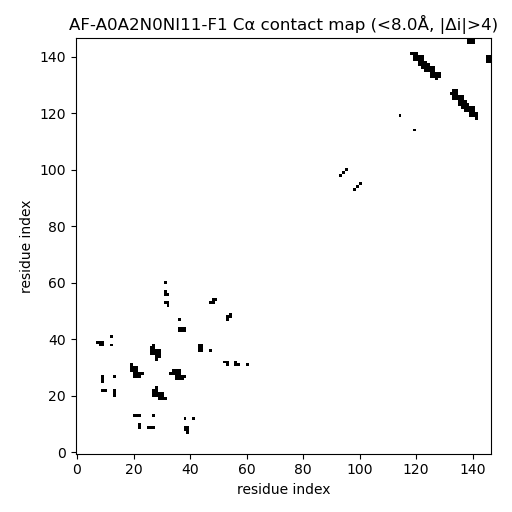1 106 ? -15.656 -1.984 40.824 1.00 90.44 106 LYS A O 1
ATOM 884 N N . HIS A 1 107 ? -15.853 -1.211 38.722 1.00 90.12 107 HIS A N 1
ATOM 885 C CA . HIS A 1 107 ? -16.704 -0.079 39.091 1.00 90.12 107 HIS A CA 1
ATOM 886 C C . HIS A 1 107 ? -18.067 -0.537 39.608 1.00 90.12 107 HIS A C 1
ATOM 888 O O . HIS A 1 107 ? -18.534 -0.022 40.622 1.00 90.12 107 HIS A O 1
ATOM 894 N N . PHE A 1 108 ? -18.669 -1.533 38.962 1.00 89.50 108 PHE A N 1
ATOM 895 C CA . PHE A 1 108 ? -19.937 -2.121 39.368 1.00 89.50 108 PHE A CA 1
ATOM 896 C C . PHE A 1 108 ? -19.848 -2.723 40.772 1.00 89.50 108 PHE A C 1
ATOM 898 O O . PHE A 1 108 ? -20.682 -2.412 41.616 1.00 89.50 108 PHE A O 1
ATOM 905 N N . GLN A 1 109 ? -18.814 -3.518 41.061 1.00 92.62 109 GLN A N 1
ATOM 906 C CA . GLN A 1 109 ? -18.612 -4.093 42.393 1.00 92.62 109 GLN A CA 1
ATOM 907 C C . GLN A 1 109 ? -18.361 -3.017 43.451 1.00 92.62 109 GLN A C 1
ATOM 909 O O . GLN A 1 109 ? -18.908 -3.098 44.548 1.00 92.62 109 GLN A O 1
ATOM 914 N N . SER A 1 110 ? -17.589 -1.980 43.116 1.00 89.81 110 SER A N 1
ATOM 915 C CA . SER A 1 110 ? -17.358 -0.842 44.010 1.00 89.81 110 SER A CA 1
ATOM 916 C C . SER A 1 110 ? -18.659 -0.105 44.344 1.00 89.81 110 SER A C 1
ATOM 918 O O . SER A 1 110 ? -18.953 0.130 45.515 1.00 89.81 110 SER A O 1
ATOM 920 N N . LEU A 1 111 ? -19.489 0.190 43.337 1.00 85.38 111 LEU A N 1
ATOM 921 C CA . LEU A 1 111 ? -20.804 0.808 43.531 1.00 85.38 111 LEU A CA 1
ATOM 922 C C . LEU A 1 111 ? -21.743 -0.100 44.329 1.00 85.38 111 LEU A C 1
ATOM 924 O O . LEU A 1 111 ? -22.415 0.369 45.245 1.00 85.38 111 LEU A O 1
ATOM 928 N N . LYS A 1 112 ? -21.756 -1.400 44.022 1.00 87.31 112 LYS A N 1
ATOM 929 C CA . LYS A 1 112 ? -22.563 -2.390 44.735 1.00 87.31 112 LYS A CA 1
ATOM 930 C C . LYS A 1 112 ? -22.208 -2.418 46.220 1.00 87.31 112 LYS A C 1
ATOM 932 O O . LYS A 1 112 ? -23.105 -2.282 47.038 1.00 87.31 112 LYS A O 1
ATOM 937 N N . LEU A 1 113 ? -20.920 -2.503 46.562 1.00 88.62 113 LEU A N 1
ATOM 938 C CA . LEU A 1 113 ? -20.428 -2.423 47.945 1.00 88.62 113 LEU A CA 1
ATOM 939 C C . LEU A 1 113 ? -20.729 -1.067 48.594 1.00 88.62 113 LEU A C 1
ATOM 941 O O . LEU A 1 113 ? -21.035 -0.991 49.782 1.00 88.62 113 LEU A O 1
ATOM 945 N N . PHE A 1 114 ? -20.639 0.022 47.829 1.00 83.56 114 PHE A N 1
ATOM 946 C CA . PHE A 1 114 ? -20.912 1.359 48.341 1.00 83.56 114 PHE A CA 1
ATOM 947 C C . PHE A 1 114 ? -22.372 1.522 48.772 1.00 83.56 114 PHE A C 1
ATOM 949 O O . PHE A 1 114 ? -22.619 2.153 49.802 1.00 83.56 114 PHE A O 1
ATOM 956 N N . PHE A 1 115 ? -23.313 0.948 48.025 1.00 81.88 115 PHE A N 1
ATOM 957 C CA . PHE A 1 115 ? -24.744 1.008 48.324 1.00 81.88 115 PHE A CA 1
ATOM 958 C C . PHE A 1 115 ? -25.263 -0.171 49.153 1.00 81.88 115 PHE A C 1
ATOM 960 O O . PHE A 1 115 ? -26.415 -0.139 49.586 1.00 81.88 115 PHE A O 1
ATOM 967 N N . ASP A 1 116 ? -24.437 -1.188 49.404 1.00 83.88 116 ASP A N 1
ATOM 968 C CA . ASP A 1 116 ? -24.864 -2.398 50.099 1.00 83.88 116 ASP A CA 1
ATOM 969 C C . ASP A 1 116 ? -25.410 -2.086 51.497 1.00 83.88 116 ASP A C 1
ATOM 971 O O . ASP A 1 116 ? -24.745 -1.459 52.325 1.00 83.88 116 ASP A O 1
ATOM 975 N N . SER A 1 117 ? -26.649 -2.514 51.744 1.00 79.38 117 SER A N 1
ATOM 976 C CA . SER A 1 117 ? -27.389 -2.276 52.990 1.00 79.38 117 SER A CA 1
ATOM 977 C C . SER A 1 117 ? -27.547 -0.797 53.395 1.00 79.38 117 SER A C 1
ATOM 979 O O . SER A 1 117 ? -27.772 -0.502 54.570 1.00 79.38 117 SER A O 1
ATOM 981 N N . LYS A 1 118 ? -27.456 0.151 52.447 1.00 81.62 118 LYS A N 1
ATOM 982 C CA . LYS A 1 118 ? -27.636 1.588 52.717 1.00 81.62 118 LYS A CA 1
ATOM 983 C C . LYS A 1 118 ? -28.898 2.136 52.043 1.00 81.62 118 LYS A C 1
ATOM 985 O O . LYS A 1 118 ? -29.142 1.822 50.880 1.00 81.62 118 LYS A O 1
ATOM 990 N N . PRO A 1 119 ? -29.689 2.989 52.720 1.00 80.44 119 PRO A N 1
ATOM 991 C CA . PRO A 1 119 ? -30.834 3.632 52.091 1.00 80.44 119 PRO A CA 1
ATOM 992 C C . PRO A 1 119 ? -30.356 4.651 51.048 1.00 80.44 119 PRO A C 1
ATOM 994 O O . PRO A 1 119 ? -29.556 5.539 51.351 1.00 80.44 119 PRO A O 1
ATOM 997 N N . VAL A 1 120 ? -30.861 4.520 49.823 1.00 81.81 120 VAL A N 1
ATOM 998 C CA . VAL A 1 120 ? -30.613 5.432 48.699 1.00 81.81 120 VAL A CA 1
ATOM 999 C C . VAL A 1 120 ? -31.955 5.974 48.240 1.00 81.81 120 VAL A C 1
ATOM 1001 O O . VAL A 1 120 ? -32.894 5.207 48.034 1.00 81.81 120 VAL A O 1
ATOM 1004 N N . ALA A 1 121 ? -32.053 7.289 48.073 1.00 82.94 121 ALA A N 1
ATOM 1005 C CA . ALA A 1 121 ? -33.222 7.901 47.464 1.00 82.94 121 ALA A CA 1
ATOM 1006 C C . ALA A 1 121 ? -33.029 7.950 45.944 1.00 82.94 121 ALA A C 1
ATOM 1008 O O . ALA A 1 121 ? -31.998 8.418 45.459 1.00 82.94 121 ALA A O 1
ATOM 1009 N N . ILE A 1 122 ? -34.026 7.470 45.201 1.00 82.56 122 ILE A N 1
ATOM 1010 C CA . ILE A 1 122 ? -34.058 7.529 43.738 1.00 82.56 122 ILE A CA 1
ATOM 1011 C C . ILE A 1 122 ? -35.143 8.525 43.344 1.00 82.56 122 ILE A C 1
ATOM 1013 O O . ILE A 1 122 ? -36.311 8.338 43.683 1.00 82.56 122 ILE A O 1
ATOM 1017 N N . ILE A 1 123 ? -34.760 9.580 42.632 1.00 85.00 123 ILE A N 1
ATOM 1018 C CA . ILE A 1 123 ? -35.687 10.582 42.104 1.00 85.00 123 ILE A CA 1
ATOM 1019 C C . ILE A 1 123 ? -35.790 10.354 40.600 1.00 85.00 123 ILE A C 1
ATOM 1021 O O . ILE A 1 123 ? -34.801 10.493 39.884 1.00 85.00 123 ILE A O 1
ATOM 1025 N N . MET A 1 124 ? -36.981 9.992 40.125 1.00 87.44 124 MET A N 1
ATOM 1026 C CA . MET A 1 124 ? -37.255 9.829 38.698 1.00 87.44 124 MET A CA 1
ATOM 1027 C C . MET A 1 124 ? -38.133 10.972 38.205 1.00 87.44 124 MET A C 1
ATOM 1029 O O . MET A 1 124 ? -39.242 11.168 38.700 1.00 87.44 124 MET A O 1
ATOM 1033 N N . GLY A 1 125 ? -37.641 11.714 37.217 1.00 90.00 125 GLY A N 1
ATOM 1034 C CA . GLY A 1 125 ? -38.374 12.791 36.561 1.00 90.00 125 GLY A CA 1
ATOM 1035 C C . GLY A 1 125 ? -38.481 12.533 35.066 1.00 90.00 125 GLY A C 1
ATOM 1036 O O . GLY A 1 125 ? -37.489 12.200 34.423 1.00 90.00 125 GLY A O 1
ATOM 1037 N N . LYS A 1 126 ? -39.676 12.699 34.497 1.00 89.81 126 LYS A N 1
ATOM 1038 C CA . LYS A 1 126 ? -39.861 12.684 33.044 1.00 89.81 126 LYS A CA 1
ATOM 1039 C C . LYS A 1 126 ? -39.737 14.106 32.512 1.00 89.81 126 LYS A C 1
ATOM 1041 O O . LYS A 1 126 ? -40.443 15.000 32.970 1.00 89.81 126 LYS A O 1
ATOM 1046 N N . THR A 1 127 ? -38.869 14.295 31.533 1.00 90.31 127 THR A N 1
ATOM 1047 C CA . THR A 1 127 ? -38.709 15.550 30.797 1.00 90.31 127 THR A CA 1
ATOM 1048 C C . THR A 1 127 ? -38.862 15.292 29.302 1.00 90.31 127 THR A C 1
ATOM 1050 O O . THR A 1 127 ? -38.997 14.147 28.862 1.00 90.31 127 THR A O 1
ATOM 1053 N N . THR A 1 128 ? -38.855 16.360 28.517 1.00 91.56 128 THR A N 1
ATOM 1054 C CA . THR A 1 128 ? -38.828 16.293 27.056 1.00 91.56 128 THR A CA 1
ATOM 1055 C C . THR A 1 128 ? -37.552 16.985 26.589 1.00 91.56 128 THR A C 1
ATOM 1057 O O . THR A 1 128 ? -37.256 18.066 27.092 1.00 91.56 128 THR A O 1
ATOM 1060 N N . ASP A 1 129 ? -36.777 16.353 25.706 1.00 90.31 129 ASP A N 1
ATOM 1061 C CA . ASP A 1 129 ? -35.581 16.981 25.127 1.00 90.31 129 ASP A CA 1
ATOM 1062 C C . ASP A 1 129 ? -35.934 18.005 24.035 1.00 90.31 129 ASP A C 1
ATOM 1064 O O . ASP A 1 129 ? -37.088 18.139 23.616 1.00 90.31 129 ASP A O 1
ATOM 1068 N N . ASP A 1 130 ? -34.916 18.699 23.529 1.00 89.00 130 ASP A N 1
ATOM 1069 C CA . ASP A 1 130 ? -35.046 19.714 22.474 1.00 89.00 130 ASP A CA 1
ATOM 1070 C C . ASP A 1 130 ? -35.562 19.133 21.139 1.00 89.00 130 ASP A C 1
ATOM 1072 O O . ASP A 1 130 ? -35.935 19.868 20.226 1.00 89.00 130 ASP A O 1
ATOM 1076 N N . CYS A 1 131 ? -35.604 17.802 21.020 1.00 93.00 131 CYS A N 1
ATOM 1077 C CA . CYS A 1 131 ? -36.123 17.048 19.883 1.00 93.00 131 CYS A CA 1
ATOM 1078 C C . CYS A 1 131 ? -37.541 16.491 20.130 1.00 93.00 131 CYS A C 1
ATOM 1080 O O . CYS A 1 131 ? -37.991 15.622 19.378 1.00 93.00 131 CYS A O 1
ATOM 1082 N N . ALA A 1 132 ? -38.245 16.961 21.167 1.00 90.31 132 ALA A N 1
ATOM 1083 C CA . ALA A 1 132 ? -39.577 16.507 21.577 1.00 90.31 132 ALA A CA 1
ATOM 1084 C C . ALA A 1 132 ? -39.660 15.025 22.008 1.00 90.31 132 ALA A C 1
ATOM 1086 O O . ALA A 1 132 ? -40.746 14.437 22.038 1.00 90.31 132 ALA A O 1
ATOM 1087 N N . ARG A 1 133 ? -38.536 14.394 22.365 1.00 91.12 133 ARG A N 1
ATOM 1088 C CA . ARG A 1 133 ? -38.508 13.001 22.831 1.00 91.12 133 ARG A CA 1
ATOM 1089 C C . ARG A 1 133 ? -38.643 12.948 24.343 1.00 91.12 133 ARG A C 1
ATOM 1091 O O . ARG A 1 133 ? -38.083 13.762 25.069 1.00 91.12 133 ARG A O 1
ATOM 1098 N N . SER A 1 134 ? -39.373 11.946 24.826 1.00 89.69 134 SER A N 1
ATOM 1099 C CA . SER A 1 134 ? -39.490 11.677 26.259 1.00 89.69 134 SER A CA 1
ATOM 1100 C C . SER A 1 134 ? -38.147 11.205 26.817 1.00 89.69 134 SER A C 1
ATOM 1102 O O . SER A 1 134 ? -37.649 10.159 26.408 1.00 89.69 134 SER A O 1
ATOM 1104 N N . VAL A 1 135 ? -37.631 11.910 27.818 1.00 91.12 135 VAL A N 1
ATOM 1105 C CA . VAL A 1 135 ? -36.424 11.555 28.574 1.00 91.12 135 VAL A CA 1
ATOM 1106 C C . VAL A 1 135 ? -36.816 11.236 30.014 1.00 91.12 135 VAL A C 1
ATOM 1108 O O . VAL A 1 135 ? -37.686 11.888 30.589 1.00 91.12 135 VAL A O 1
ATOM 1111 N N . VAL A 1 136 ? -36.203 10.207 30.598 1.00 89.94 136 VAL A N 1
ATOM 1112 C CA . VAL A 1 136 ? -36.345 9.887 32.023 1.00 89.94 136 VAL A CA 1
ATOM 1113 C C . VAL A 1 136 ? -35.016 10.182 32.697 1.00 89.94 136 VAL A C 1
ATOM 1115 O O . VAL A 1 136 ? -34.013 9.536 32.405 1.00 89.94 136 VAL A O 1
ATOM 1118 N N . ASN A 1 137 ? -35.023 11.161 33.592 1.00 84.81 137 ASN A N 1
ATOM 1119 C CA . ASN A 1 137 ? -33.882 11.509 34.421 1.00 84.81 137 ASN A CA 1
ATOM 1120 C C . ASN A 1 137 ? -33.971 10.720 35.724 1.00 84.81 137 ASN A C 1
ATOM 1122 O O . ASN A 1 137 ? -34.975 10.811 36.432 1.00 84.81 137 ASN A O 1
ATOM 1126 N N . THR A 1 138 ? -32.915 9.977 36.040 1.00 84.31 138 THR A N 1
ATOM 1127 C CA . THR A 1 138 ? -32.797 9.208 37.282 1.00 84.31 138 THR A CA 1
ATOM 1128 C C . THR A 1 138 ? -31.671 9.805 38.110 1.00 84.31 138 THR A C 1
ATOM 1130 O O . THR A 1 138 ? -30.514 9.745 37.701 1.00 84.31 138 THR A O 1
ATOM 1133 N N . LEU A 1 139 ? -32.010 10.385 39.260 1.00 82.62 139 LEU A N 1
ATOM 1134 C CA . LEU A 1 139 ? -31.056 10.979 40.193 1.00 82.62 139 LEU A CA 1
ATOM 1135 C C . LEU A 1 139 ? -30.909 10.087 41.428 1.00 82.62 139 LEU A C 1
ATOM 1137 O O . LEU A 1 139 ? -31.915 9.657 42.001 1.00 82.62 139 LEU A O 1
ATOM 1141 N N . PHE A 1 140 ? -29.670 9.845 41.859 1.00 80.00 140 PHE A N 1
ATOM 1142 C CA . PHE A 1 140 ? -29.374 9.085 43.072 1.00 80.00 140 PHE A CA 1
ATOM 1143 C C . PHE A 1 140 ? -28.932 10.051 44.175 1.00 80.00 140 PHE A C 1
ATOM 1145 O O . PHE A 1 140 ? -27.970 10.800 44.020 1.00 80.00 140 PHE A O 1
ATOM 1152 N N . CYS A 1 141 ? -29.637 10.044 45.305 1.00 74.56 141 CYS A N 1
ATOM 1153 C CA . CYS A 1 141 ? -29.290 10.848 46.473 1.00 74.56 141 CYS A CA 1
ATOM 1154 C C . CYS A 1 141 ? -28.923 9.936 47.645 1.00 74.56 141 CYS A C 1
ATOM 1156 O O . CYS A 1 141 ? -29.654 9.001 47.991 1.00 74.56 141 CYS A O 1
ATOM 1158 N N . TYR A 1 142 ? -27.779 10.217 48.263 1.00 74.69 142 TYR A N 1
ATOM 1159 C CA . TYR A 1 142 ? -27.263 9.480 49.408 1.00 74.69 142 TYR A CA 1
ATOM 1160 C C . TYR A 1 142 ? -26.707 10.471 50.435 1.00 74.69 142 TYR A C 1
ATOM 1162 O O . TYR A 1 142 ? -25.837 11.272 50.116 1.00 74.69 142 TYR A O 1
ATOM 1170 N N . ARG A 1 143 ? -27.214 10.435 51.678 1.00 67.94 143 ARG A N 1
ATOM 1171 C CA . ARG A 1 143 ? -26.813 11.348 52.776 1.00 67.94 143 ARG A CA 1
ATOM 1172 C C . ARG A 1 143 ? -26.896 12.848 52.434 1.00 67.94 143 ARG A C 1
ATOM 1174 O O . ARG A 1 143 ? -26.044 13.617 52.859 1.00 67.94 143 ARG A O 1
ATOM 1181 N N . ASN A 1 144 ? -27.924 13.264 51.694 1.00 65.38 144 ASN A N 1
ATOM 1182 C CA . ASN A 1 144 ? -28.112 14.644 51.214 1.00 65.38 144 ASN A CA 1
ATOM 1183 C C . ASN A 1 144 ? -27.015 15.143 50.253 1.00 65.38 144 ASN A C 1
ATOM 1185 O O . ASN A 1 144 ? -27.000 16.322 49.904 1.00 65.38 144 ASN A O 1
ATOM 1189 N N . GLU A 1 145 ? -26.142 14.253 49.779 1.00 60.62 145 GLU A N 1
ATOM 1190 C CA . GLU A 1 145 ? -25.246 14.500 48.656 1.00 60.62 145 GLU A CA 1
ATOM 1191 C C . GLU A 1 145 ? -25.889 13.918 47.388 1.00 60.62 145 GLU A C 1
ATOM 1193 O O . GLU A 1 145 ? -26.336 12.765 47.361 1.00 60.62 145 GLU A O 1
ATOM 1198 N N . THR A 1 146 ? -25.973 14.734 46.339 1.00 57.44 146 THR A N 1
ATOM 1199 C CA . THR A 1 146 ? -26.464 14.326 45.016 1.00 57.44 146 THR A CA 1
ATOM 1200 C C . THR A 1 146 ? -25.270 14.022 44.116 1.00 57.44 146 THR A C 1
ATOM 1202 O O . THR A 1 146 ? -24.306 14.790 44.087 1.00 57.44 146 THR A O 1
ATOM 1205 N N . LYS A 1 147 ? -25.306 12.882 43.420 1.00 55.31 147 LYS A N 1
ATOM 1206 C CA . LYS A 1 147 ? -24.316 12.498 42.406 1.00 55.31 147 LYS A CA 1
ATOM 1207 C C . LYS A 1 147 ? -24.993 12.090 41.110 1.00 55.31 147 LYS A C 1
ATOM 1209 O O . LYS A 1 147 ? -26.113 11.535 41.181 1.00 55.31 147 LYS A O 1
#

Sequence (147 aa):
MPKKQKTSSVFTRYNEYKDIFRVDDNVLFCNYCNISIDWKRKSTVDNHCKSQKHVIDVRSQKESQNKTQQLTLLCTQAVSESKKQLIEDQTFLLKKQNYLPSIFDKHFQSLKLFFDSKPVAIIMGKTTDDCARSVVNTLFCYRNETK

Nearest PDB structures (foldseek):
  2e69-assembly1_D  TM=6.885E-01  e=3.024E+00  Thermus thermophilus HB8
  2e6h-assembly1_D  TM=6.889E-01  e=3.619E+00  Thermus thermophilus HB8
  2wbl-assembly1_B  TM=3.714E-01  e=3.842E+00  Arabidopsis thaliana
  7ane-assembly1_Ap  TM=2.702E-01  e=2.848E+00  Leishmania major
  7am2-assembly1_Ap  TM=2.824E-01  e=6.990E+00  Leishmania tarentolae

Organism: NCBI:txid588596

Radius of gyration: 41.56 Å; Cα contacts (8 Å, |Δi|>4): 108; chains: 1; bounding box: 95×34×98 Å